Protein AF-A0A357FEE0-F1 (afdb_monomer)

Structure (mmCIF, N/CA/C/O backbone):
data_AF-A0A357FEE0-F1
#
_entry.id   AF-A0A357FEE0-F1
#
loop_
_atom_site.group_PDB
_atom_site.id
_atom_site.type_symbol
_atom_site.label_atom_id
_atom_site.label_alt_id
_atom_site.label_comp_id
_atom_site.label_asym_id
_atom_site.label_entity_id
_atom_site.label_seq_id
_atom_site.pdbx_PDB_ins_code
_atom_site.Cartn_x
_atom_site.Cartn_y
_atom_site.Cartn_z
_atom_site.occupancy
_atom_site.B_iso_or_equiv
_atom_site.auth_seq_id
_atom_site.auth_comp_id
_atom_site.auth_asym_id
_atom_site.auth_atom_id
_atom_site.pdbx_PDB_model_num
ATOM 1 N N . MET A 1 1 ? -8.123 1.521 9.076 1.00 86.69 1 MET A N 1
ATOM 2 C CA . MET A 1 1 ? -6.712 1.893 8.848 1.00 86.69 1 MET A CA 1
ATOM 3 C C . MET A 1 1 ? -6.510 3.309 9.330 1.00 86.69 1 MET A C 1
ATOM 5 O O . MET A 1 1 ? -7.391 4.147 9.128 1.00 86.69 1 MET A O 1
ATOM 9 N N . ARG A 1 2 ? -5.364 3.556 9.965 1.00 89.31 2 ARG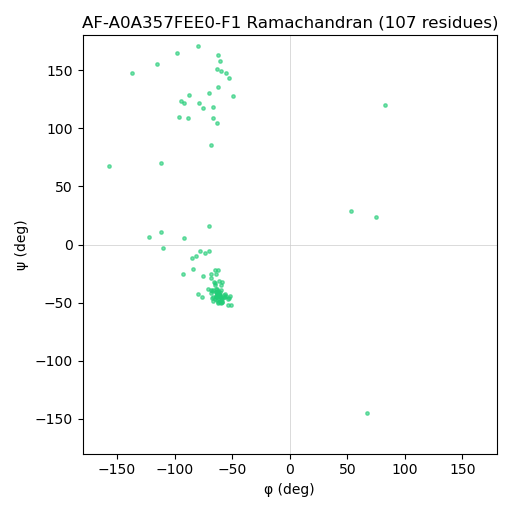 A N 1
ATOM 10 C CA . ARG A 1 2 ? -4.903 4.909 10.298 1.00 89.31 2 ARG A CA 1
ATOM 11 C C . ARG A 1 2 ? -4.671 5.719 9.007 1.00 89.31 2 ARG A C 1
ATOM 13 O O . ARG A 1 2 ? -4.592 5.110 7.939 1.00 89.31 2 ARG A O 1
ATOM 20 N N . PRO A 1 3 ? -4.589 7.061 9.082 1.00 92.06 3 PRO A N 1
ATOM 21 C CA . PRO A 1 3 ? -4.197 7.874 7.935 1.00 92.06 3 PRO A CA 1
ATOM 22 C C . PRO A 1 3 ? -2.915 7.329 7.294 1.00 92.06 3 PRO A C 1
ATOM 24 O O . PRO A 1 3 ? -1.943 7.084 8.004 1.00 92.06 3 PRO A O 1
ATOM 27 N N . VAL A 1 4 ? -2.957 7.104 5.980 1.00 94.88 4 VAL A N 1
ATOM 28 C CA . VAL A 1 4 ? -1.837 6.568 5.196 1.00 94.88 4 VAL A CA 1
ATOM 29 C C . VAL A 1 4 ? -1.036 7.742 4.650 1.00 94.88 4 VAL A C 1
ATOM 31 O O . VAL A 1 4 ? -1.593 8.599 3.966 1.00 94.88 4 VAL A O 1
ATOM 34 N N . MET A 1 5 ? 0.247 7.793 4.984 1.00 95.94 5 MET A N 1
ATOM 35 C CA . MET A 1 5 ? 1.195 8.817 4.554 1.00 95.94 5 MET A CA 1
ATOM 36 C C . MET A 1 5 ? 2.022 8.326 3.366 1.00 95.94 5 MET A C 1
ATOM 38 O O . MET A 1 5 ? 2.114 7.127 3.110 1.00 95.94 5 MET A O 1
ATOM 42 N N . HIS A 1 6 ? 2.694 9.246 2.671 1.00 96.00 6 HIS A N 1
ATOM 43 C CA . HIS A 1 6 ? 3.598 8.899 1.570 1.00 96.00 6 HIS A CA 1
ATOM 44 C C . HIS A 1 6 ? 4.634 7.834 1.977 1.00 96.00 6 HIS A C 1
ATOM 46 O O . HIS A 1 6 ? 4.802 6.843 1.275 1.00 96.00 6 HIS A O 1
ATOM 52 N N . GLY A 1 7 ? 5.236 7.972 3.165 1.00 96.38 7 GLY A N 1
ATOM 53 C CA . GLY A 1 7 ? 6.201 6.997 3.680 1.00 96.38 7 GLY A CA 1
ATOM 54 C C . GLY A 1 7 ? 5.624 5.601 3.950 1.00 96.38 7 GLY A C 1
ATOM 55 O O . GLY A 1 7 ? 6.365 4.626 3.913 1.00 96.38 7 GLY A O 1
ATOM 56 N N . ASP A 1 8 ? 4.316 5.467 4.204 1.00 96.94 8 ASP A N 1
ATOM 57 C CA . ASP A 1 8 ? 3.675 4.149 4.293 1.00 96.94 8 ASP A CA 1
ATOM 58 C C . ASP A 1 8 ? 3.591 3.486 2.908 1.00 96.94 8 ASP A C 1
ATOM 60 O O . ASP A 1 8 ? 3.772 2.274 2.784 1.00 96.94 8 ASP A O 1
ATOM 64 N N . VAL A 1 9 ? 3.312 4.283 1.870 1.00 97.56 9 VAL A N 1
ATOM 65 C CA . VAL A 1 9 ? 3.190 3.812 0.484 1.00 97.56 9 VAL A CA 1
ATOM 66 C C . VAL A 1 9 ? 4.538 3.324 -0.031 1.00 97.56 9 VAL A C 1
ATOM 68 O O . VAL A 1 9 ? 4.617 2.206 -0.540 1.00 97.56 9 VAL A O 1
ATOM 71 N N . THR A 1 10 ? 5.598 4.119 0.146 1.00 97.81 10 THR A N 1
ATOM 72 C CA . THR A 1 10 ? 6.952 3.736 -0.279 1.00 97.81 10 THR A CA 1
ATOM 73 C C . THR A 1 10 ? 7.447 2.520 0.499 1.00 97.81 10 THR A C 1
ATOM 75 O O . THR A 1 10 ? 7.975 1.583 -0.099 1.00 97.81 10 THR A O 1
ATOM 78 N N . ALA A 1 11 ? 7.188 2.458 1.810 1.00 98.00 11 ALA A N 1
ATOM 79 C CA . ALA A 1 11 ? 7.518 1.290 2.619 1.00 98.00 11 ALA A CA 1
ATOM 80 C C . ALA A 1 11 ? 6.801 0.025 2.119 1.00 98.00 11 ALA A C 1
ATOM 82 O O . ALA A 1 11 ? 7.449 -0.992 1.885 1.00 98.00 11 ALA A O 1
ATOM 83 N N . LEU A 1 12 ? 5.482 0.066 1.903 1.00 98.06 12 LEU A N 1
ATOM 84 C CA . LEU A 1 12 ? 4.768 -1.112 1.408 1.00 98.06 12 LEU A CA 1
ATOM 85 C C . LEU A 1 12 ? 5.238 -1.511 0.005 1.00 98.06 12 LEU A C 1
ATOM 87 O O . LEU A 1 12 ? 5.431 -2.695 -0.245 1.00 98.06 12 LEU A O 1
ATOM 91 N N . ALA A 1 13 ? 5.475 -0.556 -0.893 1.00 98.31 13 ALA A N 1
ATOM 92 C CA . ALA A 1 13 ? 5.982 -0.858 -2.227 1.00 98.31 13 ALA A CA 1
ATOM 93 C C . ALA A 1 13 ? 7.358 -1.549 -2.174 1.00 98.31 13 ALA A C 1
ATOM 95 O O . ALA A 1 13 ? 7.553 -2.575 -2.824 1.00 98.31 13 ALA A O 1
ATOM 96 N N . ARG A 1 14 ? 8.273 -1.066 -1.325 1.00 98.25 14 ARG A N 1
ATOM 97 C CA . ARG A 1 14 ? 9.586 -1.690 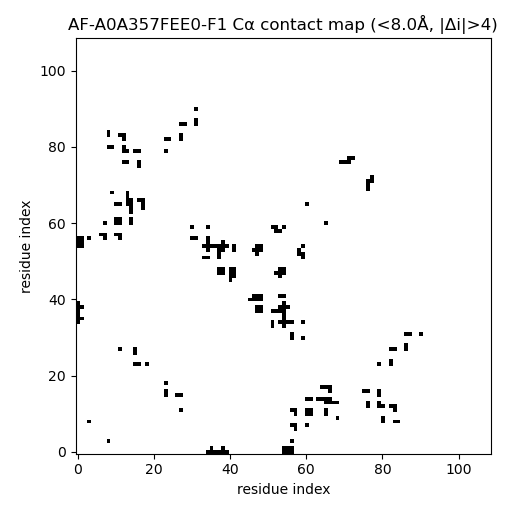-1.085 1.00 98.25 14 ARG A CA 1
ATOM 98 C C . ARG A 1 14 ? 9.483 -3.069 -0.432 1.00 98.25 14 ARG A C 1
ATOM 100 O O . ARG A 1 14 ? 10.306 -3.933 -0.716 1.00 98.25 14 ARG A O 1
ATOM 107 N N . ALA A 1 15 ? 8.485 -3.294 0.420 1.00 97.81 15 ALA A N 1
ATOM 108 C CA . ALA A 1 15 ? 8.197 -4.621 0.959 1.00 97.81 15 ALA A CA 1
ATOM 109 C C . ALA A 1 15 ? 7.665 -5.569 -0.129 1.00 97.81 15 ALA A C 1
ATOM 111 O O . ALA A 1 15 ? 8.048 -6.728 -0.173 1.00 97.81 15 ALA A O 1
ATOM 112 N N . LEU A 1 16 ? 6.823 -5.095 -1.051 1.00 98.06 16 LEU A N 1
ATOM 113 C CA . LEU A 1 16 ? 6.320 -5.914 -2.162 1.00 98.06 16 LEU A CA 1
ATOM 114 C C . LEU A 1 16 ? 7.414 -6.277 -3.176 1.00 98.06 16 LEU A C 1
ATOM 116 O O . LEU A 1 16 ? 7.312 -7.301 -3.844 1.00 98.06 16 LEU A O 1
ATOM 120 N N . MET A 1 17 ? 8.476 -5.479 -3.284 1.00 97.19 17 MET A N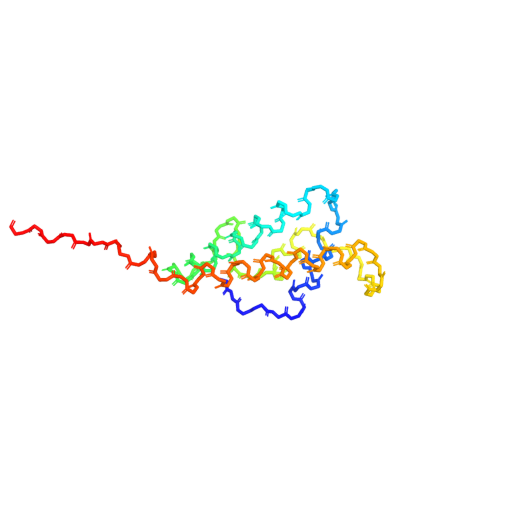 1
ATOM 121 C CA . MET A 1 17 ? 9.612 -5.816 -4.146 1.00 9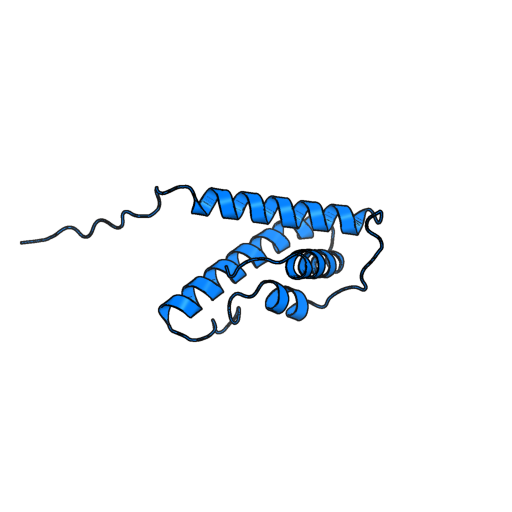7.19 17 MET A CA 1
ATOM 122 C C . MET A 1 17 ? 10.362 -7.076 -3.695 1.00 97.19 17 MET A C 1
ATOM 124 O O . MET A 1 17 ? 11.027 -7.692 -4.521 1.00 97.19 17 MET A O 1
ATOM 128 N N . SER A 1 18 ? 10.252 -7.485 -2.425 1.00 95.06 18 SER A N 1
ATOM 129 C CA . SER A 1 18 ? 10.901 -8.708 -1.933 1.00 95.06 18 SER A CA 1
ATOM 130 C C . SER A 1 18 ? 10.168 -9.995 -2.324 1.00 95.06 18 SER A C 1
ATOM 132 O O . SER A 1 18 ? 10.683 -11.082 -2.066 1.00 95.06 18 SER A O 1
ATOM 134 N N . VAL A 1 19 ? 8.987 -9.895 -2.952 1.00 95.19 19 VAL A N 1
ATOM 135 C CA . VAL A 1 19 ? 8.190 -11.053 -3.375 1.00 95.19 19 VAL A CA 1
ATOM 136 C C . VAL A 1 19 ? 8.048 -11.142 -4.904 1.00 95.19 19 VAL A C 1
ATOM 138 O O . VAL A 1 19 ? 8.110 -10.114 -5.594 1.00 95.19 19 VAL A O 1
ATOM 141 N N . PRO A 1 20 ? 7.815 -12.356 -5.448 1.00 95.94 20 PRO A N 1
ATOM 142 C CA . PRO A 1 20 ? 7.541 -12.569 -6.869 1.00 95.94 20 PRO A CA 1
ATOM 143 C C . PRO A 1 20 ? 6.398 -11.697 -7.407 1.00 95.94 20 PRO A C 1
ATOM 145 O O . PRO A 1 20 ? 5.413 -11.433 -6.710 1.00 95.94 20 PRO A O 1
ATOM 148 N N . ALA A 1 21 ? 6.536 -11.229 -8.652 1.00 95.31 21 ALA A N 1
ATOM 149 C CA . ALA A 1 21 ? 5.670 -10.208 -9.249 1.00 95.31 21 ALA A CA 1
ATOM 150 C C . ALA A 1 21 ? 4.182 -10.602 -9.317 1.00 95.31 21 ALA A C 1
ATOM 152 O O . ALA A 1 21 ? 3.301 -9.757 -9.124 1.00 95.31 21 ALA A O 1
ATOM 153 N N . ASP A 1 22 ? 3.909 -11.883 -9.541 1.00 96.56 22 ASP A N 1
ATOM 154 C CA . ASP A 1 22 ? 2.586 -12.507 -9.563 1.00 96.56 22 ASP A CA 1
ATOM 155 C C . ASP A 1 22 ? 1.900 -12.483 -8.185 1.00 96.56 22 ASP A C 1
ATOM 157 O O . ASP A 1 22 ? 0.685 -12.297 -8.092 1.00 96.56 22 ASP A O 1
ATOM 161 N N . MET A 1 23 ? 2.673 -12.554 -7.099 1.00 96.94 23 MET A N 1
ATOM 162 C CA . MET A 1 23 ? 2.154 -12.526 -5.728 1.00 96.94 23 MET A CA 1
ATOM 163 C C . MET A 1 23 ? 1.918 -11.109 -5.188 1.00 96.94 23 MET A C 1
ATOM 165 O O . MET A 1 23 ? 1.132 -10.926 -4.252 1.00 96.94 23 MET A O 1
ATOM 169 N N . ARG A 1 24 ? 2.562 -10.084 -5.768 1.00 97.12 24 ARG A N 1
ATOM 170 C CA . ARG A 1 24 ? 2.557 -8.703 -5.239 1.00 97.12 24 ARG A CA 1
ATOM 171 C C . ARG A 1 24 ? 1.155 -8.136 -5.043 1.00 97.12 24 ARG A C 1
ATOM 173 O O . ARG A 1 24 ? 0.872 -7.533 -4.010 1.00 97.12 24 ARG A O 1
ATOM 180 N N . ASN A 1 25 ? 0.259 -8.330 -6.013 1.00 96.50 25 ASN A N 1
ATOM 181 C CA . ASN A 1 25 ? -1.104 -7.797 -5.926 1.00 96.50 25 ASN A CA 1
ATOM 182 C C . ASN A 1 25 ? -1.905 -8.491 -4.812 1.00 96.50 25 ASN A C 1
ATOM 184 O O 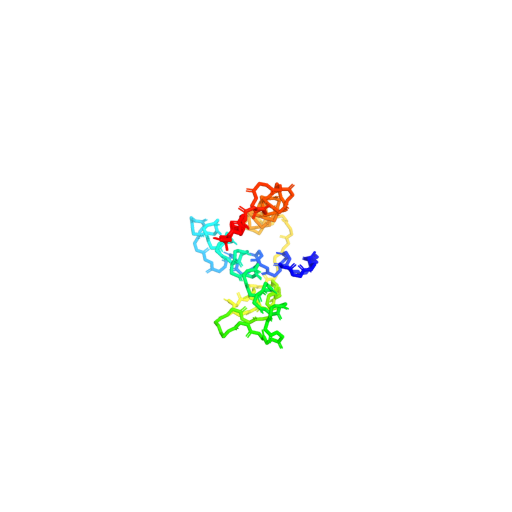. ASN A 1 25 ? -2.541 -7.827 -3.992 1.00 96.50 25 ASN A O 1
ATOM 188 N N . GLN A 1 26 ? -1.844 -9.824 -4.743 1.00 96.75 26 GLN A N 1
ATOM 189 C CA . GLN A 1 26 ? -2.515 -10.588 -3.691 1.00 96.75 26 GLN A CA 1
ATOM 190 C C . GLN A 1 26 ? -2.017 -10.170 -2.302 1.00 96.75 26 GLN A C 1
ATOM 192 O O . GLN A 1 26 ? -2.829 -9.884 -1.420 1.00 96.75 26 GLN A O 1
ATOM 197 N N . LEU A 1 27 ? -0.697 -10.072 -2.127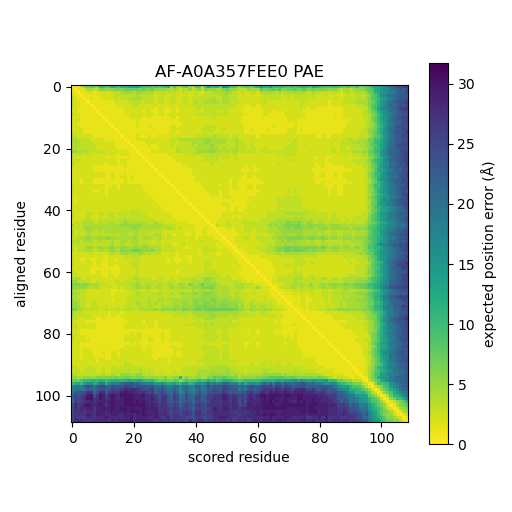 1.00 97.06 27 LEU A N 1
ATOM 198 C CA . LEU A 1 27 ? -0.085 -9.682 -0.862 1.00 97.06 27 LEU A CA 1
ATOM 199 C C . LEU A 1 27 ? -0.443 -8.246 -0.466 1.00 97.06 27 LEU A C 1
ATOM 201 O O . LEU A 1 27 ? -0.845 -8.015 0.671 1.00 97.06 27 LEU A O 1
ATOM 205 N N . CYS A 1 28 ? -0.385 -7.292 -1.401 1.00 97.88 28 CYS A N 1
ATOM 206 C CA . CYS A 1 28 ? -0.793 -5.907 -1.158 1.00 97.88 28 CYS A CA 1
ATOM 207 C C . CYS A 1 28 ? -2.218 -5.835 -0.586 1.00 97.88 28 CYS A C 1
ATOM 209 O O . CYS A 1 28 ? -2.475 -5.192 0.434 1.00 97.88 28 CYS A O 1
ATOM 211 N N . ASN A 1 29 ? -3.142 -6.572 -1.202 1.00 96.31 29 ASN A N 1
ATOM 212 C CA . ASN A 1 29 ? -4.547 -6.588 -0.809 1.00 96.31 29 ASN A CA 1
ATOM 213 C C . ASN A 1 29 ? -4.763 -7.230 0.562 1.00 96.31 29 ASN A C 1
ATOM 215 O O . ASN A 1 29 ? -5.552 -6.722 1.363 1.00 96.31 29 ASN A O 1
ATOM 219 N N . LEU A 1 30 ? -4.037 -8.313 0.842 1.00 96.12 30 LEU A N 1
ATOM 220 C CA . LEU A 1 30 ? -4.041 -8.962 2.146 1.00 96.12 30 LEU A CA 1
ATOM 221 C C . LEU A 1 30 ? -3.551 -8.004 3.238 1.00 96.12 30 LEU A C 1
ATOM 223 O O . LEU A 1 30 ? -4.243 -7.824 4.238 1.00 96.12 30 LEU A O 1
ATOM 227 N N . ILE A 1 31 ? -2.412 -7.340 3.025 1.00 96.69 31 ILE A N 1
ATOM 228 C CA . ILE A 1 31 ? -1.824 -6.411 3.997 1.00 96.69 31 ILE A CA 1
ATOM 229 C C . ILE A 1 31 ? -2.763 -5.240 4.281 1.00 96.69 31 ILE A C 1
ATOM 231 O O . ILE A 1 31 ? -2.987 -4.908 5.445 1.00 96.69 31 ILE A O 1
ATOM 235 N N . LEU A 1 32 ? -3.372 -4.636 3.257 1.00 97.00 32 LEU A N 1
ATOM 236 C CA . LEU A 1 32 ? -4.341 -3.552 3.453 1.00 97.00 32 LEU A CA 1
ATOM 237 C C . LEU A 1 32 ? -5.576 -4.016 4.246 1.00 97.00 32 LEU A C 1
ATOM 239 O O . LEU A 1 32 ? -6.042 -3.303 5.138 1.00 97.00 32 LEU A O 1
ATOM 243 N N . SER A 1 33 ? -6.080 -5.224 3.974 1.00 95.62 33 SER A N 1
ATOM 244 C CA . SER A 1 33 ? -7.204 -5.823 4.707 1.00 95.62 33 SER A CA 1
ATOM 245 C C . SER A 1 33 ? -6.864 -6.109 6.178 1.00 95.62 33 SER A C 1
ATOM 247 O O . SER A 1 33 ? -7.614 -5.726 7.084 1.00 95.62 33 SER A O 1
ATOM 249 N N . GLN A 1 34 ? -5.702 -6.713 6.442 1.00 96.31 34 GLN A N 1
ATOM 250 C CA . GLN A 1 34 ? -5.218 -6.990 7.798 1.00 96.31 34 GLN A CA 1
ATOM 251 C C . GLN A 1 34 ? -4.959 -5.695 8.571 1.00 96.31 34 GLN A C 1
ATOM 253 O O . GLN A 1 34 ? -5.436 -5.538 9.692 1.00 96.31 34 GLN A O 1
ATOM 258 N N . THR A 1 35 ? -4.301 -4.715 7.946 1.00 97.00 35 THR A N 1
ATOM 259 C CA . THR A 1 35 ? -4.049 -3.390 8.537 1.00 97.00 35 THR A CA 1
ATOM 260 C C . THR A 1 35 ? -5.361 -2.687 8.885 1.00 97.00 35 THR A C 1
ATOM 262 O O . THR A 1 35 ? -5.480 -2.040 9.931 1.00 97.00 35 THR A O 1
ATOM 265 N N . HIS A 1 36 ? -6.381 -2.810 8.029 1.00 95.62 36 HIS A N 1
ATOM 266 C CA . HIS A 1 36 ? -7.710 -2.287 8.321 1.00 95.62 36 HIS A CA 1
ATOM 267 C C . HIS A 1 36 ? -8.330 -2.963 9.542 1.00 95.62 36 HIS A C 1
ATOM 269 O O . HIS A 1 36 ? -8.752 -2.266 10.467 1.00 95.62 36 HIS A O 1
ATOM 275 N N . SER A 1 37 ? -8.331 -4.292 9.559 1.00 96.12 37 SER A N 1
ATOM 276 C CA . SER A 1 37 ? -8.903 -5.098 10.636 1.00 96.12 37 SER A CA 1
ATOM 277 C C . SER A 1 37 ? -8.196 -4.857 11.973 1.00 96.12 37 SER A C 1
ATOM 279 O O . SER A 1 37 ? -8.858 -4.689 12.995 1.00 96.12 37 SER A O 1
ATOM 281 N N . ALA A 1 38 ? -6.869 -4.723 11.962 1.00 96.62 38 ALA A N 1
ATOM 282 C CA . ALA A 1 38 ? -6.065 -4.399 13.134 1.00 96.62 38 ALA A CA 1
ATOM 283 C C . ALA A 1 38 ? -6.401 -3.017 13.717 1.00 96.62 38 ALA A C 1
ATOM 285 O O . ALA A 1 38 ? -6.516 -2.858 14.932 1.00 96.62 38 ALA A O 1
ATOM 286 N N . ASP A 1 39 ? -6.623 -2.012 12.864 1.00 95.94 39 ASP A N 1
ATOM 287 C CA . ASP A 1 39 ? -7.058 -0.686 13.312 1.00 95.94 39 ASP A CA 1
ATOM 288 C C . ASP A 1 39 ? -8.480 -0.716 13.902 1.00 95.94 39 ASP A C 1
ATOM 290 O O . ASP A 1 39 ? -8.736 -0.061 14.913 1.00 95.94 39 ASP A O 1
ATOM 294 N N . CYS A 1 40 ? -9.395 -1.494 13.315 1.00 95.25 40 CYS A N 1
ATOM 295 C CA . CYS A 1 40 ? -10.738 -1.703 13.865 1.00 95.25 40 CYS A CA 1
ATOM 296 C C . CYS A 1 40 ? -10.690 -2.409 15.228 1.00 95.25 40 CYS A C 1
ATOM 298 O O . CYS A 1 40 ? -11.345 -1.963 16.171 1.00 95.25 40 CYS A O 1
ATOM 300 N N . TYR A 1 41 ? -9.865 -3.453 15.361 1.00 96.56 41 TYR A N 1
ATOM 301 C CA . TYR A 1 41 ? -9.626 -4.145 16.627 1.00 96.56 41 TYR A CA 1
ATOM 302 C C . TYR A 1 41 ? -9.082 -3.182 17.686 1.00 96.56 41 TYR A C 1
ATOM 304 O O . TYR A 1 41 ? -9.643 -3.074 18.776 1.00 96.56 41 TYR A O 1
ATOM 312 N N . ARG A 1 42 ? -8.051 -2.401 17.342 1.00 96.44 42 ARG A N 1
ATOM 313 C CA . ARG A 1 42 ? -7.465 -1.397 18.237 1.00 96.44 42 ARG A CA 1
ATOM 314 C C . ARG A 1 42 ? -8.487 -0.379 18.718 1.00 96.44 42 ARG A C 1
ATOM 316 O O . ARG A 1 42 ? -8.501 -0.064 19.902 1.00 96.44 42 ARG A O 1
ATOM 323 N N . LYS A 1 43 ? -9.350 0.119 17.831 1.00 94.81 43 LYS A N 1
ATOM 324 C CA . LYS A 1 43 ? -10.422 1.060 18.195 1.00 94.81 43 LYS A CA 1
ATOM 325 C C . LYS A 1 43 ? -11.464 0.437 19.124 1.00 94.81 43 LYS A C 1
ATOM 327 O O . LYS A 1 43 ? -11.978 1.135 19.986 1.00 94.81 43 LYS A O 1
ATOM 332 N N . ARG A 1 44 ? -11.761 -0.857 18.963 1.00 96.50 44 ARG A N 1
ATOM 333 C CA . ARG A 1 44 ? -12.764 -1.571 19.767 1.00 96.50 44 ARG A CA 1
ATOM 334 C C . ARG A 1 44 ? -12.253 -1.985 21.147 1.00 96.50 44 ARG A C 1
ATOM 336 O O . ARG A 1 44 ? -12.989 -1.874 22.117 1.00 96.50 44 ARG A O 1
ATOM 343 N N . PHE A 1 45 ? -11.021 -2.482 21.230 1.00 95.88 45 PHE A N 1
ATOM 344 C CA . PHE A 1 45 ? -10.479 -3.103 22.446 1.00 95.88 45 PHE A CA 1
ATOM 345 C C . PHE A 1 45 ? -9.395 -2.271 23.138 1.00 95.88 45 PHE A C 1
ATOM 347 O O . PHE A 1 45 ? -8.875 -2.686 24.171 1.00 95.88 45 PHE A O 1
ATOM 354 N N . ASN A 1 46 ? -9.019 -1.125 22.559 1.00 94.88 46 ASN A N 1
ATOM 355 C CA . ASN A 1 46 ? -7.921 -0.266 23.012 1.00 94.88 46 ASN A CA 1
ATOM 356 C C . ASN A 1 46 ? -6.578 -1.010 23.188 1.00 94.88 46 ASN A C 1
ATOM 358 O O . ASN A 1 46 ? -5.746 -0.650 24.017 1.00 94.88 46 ASN A O 1
ATOM 362 N N . LYS A 1 47 ? -6.372 -2.076 22.406 1.00 94.94 47 LYS A N 1
ATOM 363 C CA . LYS A 1 47 ? -5.176 -2.931 22.400 1.00 94.94 47 LYS A CA 1
ATOM 364 C C . LYS A 1 47 ? -4.775 -3.241 20.955 1.00 94.94 47 LYS A C 1
ATOM 366 O O . LYS A 1 47 ? -5.664 -3.323 20.108 1.00 94.94 47 LYS A O 1
ATOM 371 N N . PRO A 1 48 ? -3.481 -3.414 20.633 1.00 94.38 48 PRO A N 1
ATOM 372 C CA . PRO A 1 48 ? -3.091 -3.897 19.310 1.00 94.38 48 PRO A CA 1
ATOM 373 C C . PRO A 1 48 ? -3.701 -5.282 19.038 1.00 94.38 48 PRO A C 1
ATOM 375 O O . PRO A 1 48 ? -3.914 -6.064 19.964 1.00 94.38 48 PRO A O 1
ATOM 378 N N . HIS A 1 49 ? -3.989 -5.573 17.770 1.00 95.94 49 HIS A N 1
ATOM 379 C CA . HIS A 1 49 ? -4.358 -6.915 17.331 1.00 95.94 49 HIS A CA 1
ATOM 380 C C . HIS A 1 49 ? -3.187 -7.873 17.596 1.00 95.94 49 HIS A C 1
ATOM 382 O O . HIS A 1 49 ? -2.055 -7.499 17.276 1.00 95.94 49 HIS A O 1
ATOM 388 N N . PRO A 1 50 ? -3.429 -9.082 18.135 1.00 93.12 50 PRO A N 1
ATOM 389 C CA . PRO A 1 50 ? -2.362 -10.022 18.487 1.00 93.12 50 PRO A CA 1
ATOM 390 C C . PRO A 1 50 ? -1.456 -10.360 17.296 1.00 93.12 50 PRO A C 1
ATOM 392 O O . PRO A 1 50 ? -0.241 -10.273 17.422 1.00 93.12 50 PRO A O 1
ATOM 395 N N . ASP A 1 51 ? -2.042 -10.633 16.126 1.00 93.12 51 ASP A N 1
ATOM 396 C CA . ASP A 1 51 ? -1.263 -11.059 14.950 1.00 93.12 51 ASP A CA 1
ATOM 397 C C . ASP A 1 51 ? -0.836 -9.916 14.013 1.00 93.12 51 ASP A C 1
ATOM 399 O O . ASP A 1 51 ? 0.133 -10.041 13.272 1.00 93.12 51 ASP A O 1
ATOM 403 N N . TRP A 1 52 ? -1.569 -8.796 14.001 1.00 93.25 52 TRP A N 1
ATOM 404 C CA . TRP A 1 52 ? -1.458 -7.749 12.964 1.00 93.25 52 TRP A CA 1
ATOM 405 C C . TRP A 1 52 ? -1.107 -6.371 13.543 1.00 93.25 52 TRP A C 1
ATOM 407 O O . TRP A 1 52 ? -1.117 -5.350 12.852 1.00 93.25 52 TRP A O 1
ATOM 417 N N . GLY A 1 53 ? -0.829 -6.314 14.844 1.00 91.94 53 GLY A N 1
ATOM 418 C CA . GLY A 1 53 ? -0.367 -5.115 15.524 1.00 91.94 53 GLY A CA 1
ATOM 419 C C . GLY A 1 53 ? -1.407 -3.996 15.595 1.00 91.94 53 GLY A C 1
ATOM 420 O O . GLY A 1 53 ? -2.601 -4.199 15.799 1.00 91.94 53 GLY A O 1
ATOM 421 N N . ASN A 1 54 ? -0.942 -2.754 15.500 1.00 91.69 54 ASN A N 1
ATOM 422 C CA . ASN A 1 54 ? -1.737 -1.568 15.839 1.00 91.69 54 ASN A CA 1
ATOM 423 C C . ASN A 1 54 ? -2.514 -0.951 14.653 1.00 91.69 54 ASN A C 1
ATOM 425 O O . ASN A 1 54 ? -3.092 0.132 14.803 1.00 91.69 54 ASN A O 1
ATOM 429 N N . GLY A 1 55 ? -2.503 -1.592 13.480 1.00 92.62 55 GLY A N 1
ATOM 430 C CA . GLY A 1 55 ? -3.146 -1.078 12.266 1.00 92.62 55 GLY A CA 1
ATOM 431 C C . GLY A 1 55 ? -2.409 0.078 11.575 1.00 92.62 55 GLY A C 1
ATOM 432 O O . GLY A 1 55 ? -3.040 0.877 10.877 1.00 92.62 55 GLY A O 1
ATOM 433 N N . SER A 1 56 ? -1.094 0.201 11.790 1.00 94.88 56 SER A N 1
ATOM 434 C CA . SER A 1 56 ? -0.191 1.051 11.000 1.00 94.88 56 SER A CA 1
ATOM 435 C C . SER A 1 56 ? 0.346 0.287 9.791 1.00 94.88 56 SER A C 1
ATOM 437 O O . SER A 1 56 ? 0.910 -0.796 9.943 1.00 94.88 56 SER A O 1
ATOM 439 N N . LEU A 1 57 ? 0.217 0.885 8.604 1.00 95.88 57 LEU A N 1
ATOM 440 C CA . LEU A 1 57 ? 0.715 0.289 7.367 1.00 95.88 57 LEU A CA 1
ATOM 441 C C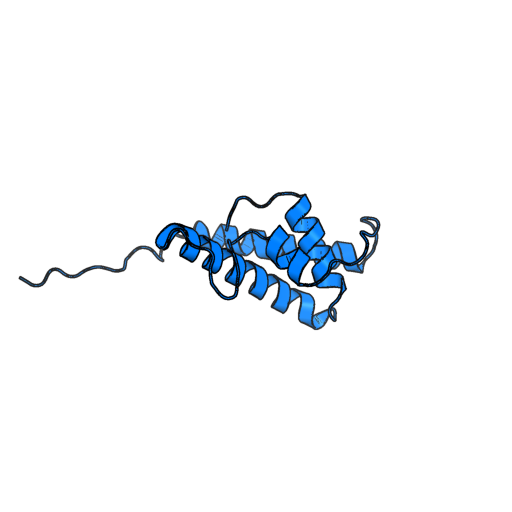 . LEU A 1 57 ? 2.251 0.245 7.338 1.00 95.88 57 LEU A C 1
ATOM 443 O O . LEU A 1 57 ? 2.812 -0.796 7.019 1.00 95.88 57 LEU A O 1
ATOM 447 N N . MET A 1 58 ? 2.927 1.313 7.780 1.00 96.12 58 MET A N 1
ATOM 448 C CA . MET A 1 58 ? 4.378 1.341 8.004 1.00 96.12 58 MET A CA 1
ATOM 449 C C . MET A 1 58 ? 4.850 0.200 8.911 1.00 96.12 58 MET A C 1
ATOM 451 O O . MET A 1 58 ? 5.850 -0.443 8.605 1.00 96.12 58 MET A O 1
ATOM 455 N N . ALA A 1 59 ? 4.162 -0.056 10.031 1.00 94.31 59 ALA A N 1
ATOM 456 C CA . ALA A 1 59 ? 4.562 -1.122 10.953 1.00 94.31 59 ALA A CA 1
ATOM 457 C C . ALA A 1 59 ? 4.479 -2.506 10.288 1.00 94.31 59 ALA A C 1
ATOM 459 O O . ALA A 1 59 ? 5.420 -3.288 10.401 1.00 94.31 59 ALA A O 1
ATOM 460 N N . MET A 1 60 ? 3.398 -2.770 9.545 1.00 94.69 60 MET A N 1
ATOM 461 C CA . MET A 1 60 ? 3.233 -4.005 8.771 1.00 94.69 60 MET A CA 1
ATOM 462 C C . MET A 1 60 ? 4.312 -4.141 7.689 1.00 94.69 60 MET A C 1
ATOM 464 O O . MET A 1 60 ? 4.986 -5.163 7.626 1.00 94.69 60 MET A O 1
ATOM 468 N N . ALA A 1 61 ? 4.534 -3.093 6.888 1.00 95.56 61 ALA A N 1
ATOM 469 C CA . ALA A 1 61 ? 5.531 -3.099 5.819 1.00 95.56 61 ALA A CA 1
ATOM 470 C C . ALA A 1 61 ? 6.956 -3.326 6.350 1.00 95.56 61 ALA A C 1
ATOM 472 O O . ALA A 1 61 ? 7.716 -4.104 5.780 1.00 95.56 61 ALA A O 1
ATOM 473 N N . ARG A 1 62 ? 7.317 -2.703 7.480 1.00 93.88 62 ARG A N 1
ATOM 474 C CA . ARG A 1 62 ? 8.614 -2.932 8.137 1.00 93.88 62 ARG A CA 1
ATOM 475 C C . ARG A 1 62 ? 8.777 -4.364 8.634 1.00 93.88 62 ARG A C 1
ATOM 477 O O . ARG A 1 62 ? 9.869 -4.908 8.508 1.00 93.88 62 ARG A O 1
ATOM 484 N N . GLY A 1 63 ? 7.712 -4.973 9.158 1.00 91.69 63 GLY A N 1
ATOM 485 C CA . GLY A 1 63 ? 7.726 -6.367 9.608 1.00 91.69 63 GLY A CA 1
ATOM 486 C C . GLY A 1 63 ? 8.011 -7.379 8.493 1.00 91.69 63 GLY A C 1
ATOM 487 O O . GLY A 1 63 ? 8.484 -8.472 8.778 1.00 91.69 63 GLY A O 1
ATOM 488 N N . MET A 1 64 ? 7.777 -7.008 7.230 1.00 90.62 64 MET A N 1
ATOM 489 C CA . MET A 1 64 ? 8.043 -7.851 6.057 1.00 90.62 64 MET A CA 1
ATOM 490 C C . MET A 1 64 ? 9.493 -7.769 5.550 1.00 90.62 64 MET A C 1
ATOM 492 O O . MET A 1 64 ? 9.887 -8.570 4.707 1.00 90.62 64 MET A O 1
ATOM 496 N N . GLY A 1 65 ? 10.279 -6.804 6.034 1.00 90.62 65 GLY A N 1
ATOM 497 C CA . GLY A 1 65 ? 11.591 -6.477 5.478 1.00 90.62 65 GLY A CA 1
ATOM 498 C C . GLY A 1 65 ? 11.486 -5.553 4.261 1.00 90.62 65 GLY A C 1
ATOM 499 O O . GLY A 1 65 ? 10.874 -5.877 3.245 1.00 90.62 65 GLY A O 1
ATOM 500 N N . LEU A 1 66 ? 12.104 -4.376 4.365 1.00 94.38 66 LEU A N 1
ATOM 501 C CA . LEU A 1 66 ? 12.096 -3.360 3.313 1.00 94.38 66 LEU A CA 1
ATOM 502 C C . LEU A 1 66 ? 13.340 -3.503 2.439 1.00 94.38 66 LEU A C 1
ATOM 504 O O . LEU A 1 66 ? 14.455 -3.379 2.945 1.00 94.38 66 LEU A O 1
ATOM 508 N N . GLN A 1 67 ? 13.157 -3.678 1.129 1.00 95.81 67 GLN A N 1
ATOM 509 C CA . GLN A 1 67 ? 14.256 -3.513 0.171 1.00 95.81 67 GLN A CA 1
ATOM 510 C C . GLN A 1 67 ? 14.814 -2.088 0.235 1.00 95.81 67 GLN A C 1
ATOM 512 O O . GLN A 1 67 ? 14.118 -1.184 0.700 1.00 95.81 67 GLN A O 1
ATOM 517 N N . ALA A 1 68 ? 16.053 -1.856 -0.208 1.00 95.69 68 ALA A N 1
ATOM 518 C CA . ALA A 1 68 ? 16.566 -0.493 -0.386 1.00 95.69 68 ALA A CA 1
ATOM 519 C C . ALA A 1 68 ? 15.633 0.297 -1.317 1.00 95.69 68 ALA A C 1
ATOM 521 O O . ALA A 1 68 ? 14.990 -0.291 -2.181 1.00 95.69 68 ALA A O 1
ATOM 522 N N . GLU A 1 69 ? 15.503 1.604 -1.099 1.00 96.00 69 GLU A N 1
ATOM 523 C CA . GLU A 1 69 ? 14.622 2.420 -1.934 1.00 96.00 69 GLU A CA 1
ATOM 524 C C . GLU A 1 69 ? 15.273 2.665 -3.295 1.00 96.00 69 GLU A C 1
ATOM 526 O O . GLU A 1 69 ? 16.343 3.278 -3.330 1.00 96.00 69 GLU A O 1
ATOM 531 N N . PRO A 1 70 ? 14.672 2.192 -4.399 1.00 96.19 70 PRO A N 1
ATOM 532 C CA . PRO A 1 70 ? 15.166 2.493 -5.732 1.00 96.19 70 PRO A CA 1
ATOM 533 C C . PRO A 1 70 ? 14.719 3.889 -6.172 1.00 96.19 70 PRO A C 1
ATOM 535 O O . PRO A 1 70 ? 13.842 4.514 -5.571 1.00 96.19 70 PRO A O 1
ATOM 538 N N . GLU A 1 71 ? 15.272 4.350 -7.289 1.00 96.25 71 GLU A N 1
ATOM 539 C CA . GLU A 1 71 ? 14.728 5.502 -8.003 1.00 96.25 71 GLU A CA 1
ATOM 540 C C . GLU A 1 71 ? 13.313 5.211 -8.512 1.00 96.25 71 GLU A C 1
ATOM 542 O O . GLU A 1 71 ? 12.974 4.076 -8.851 1.00 96.25 71 GLU A O 1
ATOM 547 N N . LEU A 1 72 ? 12.488 6.254 -8.629 1.00 93.56 72 LEU A N 1
ATOM 548 C CA . LEU A 1 72 ? 11.102 6.104 -9.079 1.00 93.56 72 LEU A CA 1
ATOM 549 C C . LEU A 1 72 ? 10.992 5.480 -10.472 1.00 93.56 72 LEU A C 1
ATOM 551 O O . LEU A 1 72 ? 10.051 4.745 -10.704 1.00 93.56 72 LEU A O 1
ATOM 555 N N . ALA A 1 73 ? 11.944 5.713 -11.380 1.00 94.19 73 ALA A N 1
ATOM 556 C CA . ALA A 1 73 ? 11.913 5.128 -12.724 1.00 94.19 73 ALA A CA 1
ATOM 557 C C . ALA A 1 73 ? 12.172 3.605 -12.750 1.00 94.19 73 ALA A C 1
ATOM 559 O O . ALA A 1 73 ? 12.063 2.981 -13.806 1.00 94.19 73 ALA A O 1
ATOM 560 N N . HIS A 1 74 ? 12.510 2.989 -11.613 1.00 97.81 74 HIS A N 1
ATOM 561 C CA . HIS A 1 74 ? 12.699 1.548 -11.525 1.00 97.81 74 HIS A CA 1
ATOM 562 C C . HIS A 1 74 ? 11.370 0.814 -11.754 1.00 97.81 74 HIS A C 1
ATOM 564 O O . HIS A 1 74 ? 10.439 0.934 -10.956 1.00 97.81 74 HIS A O 1
ATOM 570 N N . VAL A 1 75 ? 11.308 -0.013 -12.802 1.00 96.50 75 VAL A N 1
ATOM 571 C CA . VAL A 1 75 ? 10.070 -0.663 -13.274 1.00 96.50 75 VAL A CA 1
ATOM 572 C C . VAL A 1 75 ? 9.349 -1.421 -12.158 1.00 96.50 75 VAL A C 1
ATOM 574 O O . VAL A 1 75 ? 8.191 -1.130 -11.886 1.00 96.50 75 VAL A O 1
ATOM 577 N N . ASP A 1 76 ? 10.038 -2.309 -11.429 1.00 96.69 76 ASP A N 1
ATOM 578 C CA . ASP A 1 76 ? 9.406 -3.047 -10.322 1.00 96.69 76 ASP A CA 1
ATOM 579 C C . ASP A 1 76 ? 8.887 -2.149 -9.193 1.00 96.69 76 ASP A C 1
ATOM 581 O O . ASP A 1 76 ? 7.909 -2.496 -8.531 1.00 96.69 76 ASP A O 1
ATOM 585 N N . TYR A 1 77 ? 9.542 -1.011 -8.949 1.00 97.94 77 TYR A N 1
ATOM 586 C CA . TYR A 1 77 ? 9.148 -0.106 -7.878 1.00 97.94 77 TYR A CA 1
ATOM 587 C C . TYR A 1 77 ? 7.902 0.683 -8.274 1.00 97.94 77 TYR A C 1
ATOM 589 O O . TYR A 1 77 ? 6.947 0.715 -7.497 1.00 97.94 77 TYR A O 1
ATOM 597 N N . CYS A 1 78 ? 7.867 1.218 -9.501 1.00 97.75 78 CYS A N 1
ATOM 598 C CA . CYS A 1 78 ? 6.664 1.779 -10.121 1.00 97.75 78 CYS A CA 1
ATOM 599 C C . CYS A 1 78 ? 5.490 0.802 -10.041 1.00 97.75 78 CYS A C 1
ATOM 601 O O . CYS A 1 78 ? 4.439 1.134 -9.496 1.00 97.75 78 CYS A O 1
ATOM 603 N N . ASP A 1 79 ? 5.704 -0.434 -10.486 1.00 97.19 79 ASP A N 1
ATOM 604 C CA . ASP A 1 79 ? 4.708 -1.500 -10.463 1.00 97.19 79 ASP A CA 1
ATOM 605 C C . ASP A 1 79 ? 4.154 -1.762 -9.055 1.00 97.19 79 ASP A C 1
ATOM 607 O O . ASP A 1 79 ? 2.948 -1.973 -8.863 1.00 97.19 79 ASP A O 1
ATOM 611 N N . CYS A 1 80 ? 5.029 -1.774 -8.049 1.00 98.19 80 CYS A N 1
ATOM 612 C CA . CYS A 1 80 ? 4.642 -1.915 -6.651 1.00 98.19 80 CYS A CA 1
ATOM 613 C C . CYS A 1 80 ? 3.855 -0.697 -6.149 1.00 98.19 80 CYS A C 1
ATOM 615 O O . CYS A 1 80 ? 2.823 -0.876 -5.498 1.00 98.19 80 CYS A O 1
ATOM 617 N N . LEU A 1 81 ? 4.299 0.524 -6.458 1.00 98.25 81 LEU A N 1
ATOM 618 C CA . LEU A 1 81 ? 3.610 1.763 -6.088 1.00 98.25 81 LEU A CA 1
ATOM 619 C C . LEU A 1 81 ? 2.197 1.808 -6.678 1.00 98.25 81 LEU A C 1
ATOM 621 O O . LEU A 1 81 ? 1.238 2.070 -5.949 1.00 98.25 81 LEU A O 1
ATOM 625 N N . GLU A 1 82 ? 2.042 1.477 -7.960 1.00 98.00 82 GLU A N 1
ATOM 626 C CA . GLU A 1 82 ? 0.741 1.397 -8.629 1.00 98.00 82 GLU A CA 1
ATOM 627 C C . GLU A 1 82 ? -0.206 0.425 -7.923 1.00 98.00 82 GLU A C 1
ATOM 629 O O . GLU A 1 82 ? -1.360 0.766 -7.650 1.00 98.00 82 GLU A O 1
ATOM 634 N N . ARG A 1 83 ? 0.283 -0.764 -7.552 1.00 98.06 83 ARG A N 1
ATOM 635 C CA . ARG A 1 83 ? -0.505 -1.767 -6.816 1.00 98.06 83 ARG A CA 1
ATOM 636 C C . ARG A 1 83 ? -0.953 -1.242 -5.452 1.00 98.06 83 ARG A C 1
ATOM 638 O O . ARG A 1 83 ? -2.119 -1.419 -5.091 1.00 98.06 83 ARG A O 1
ATOM 645 N N . VAL A 1 84 ? -0.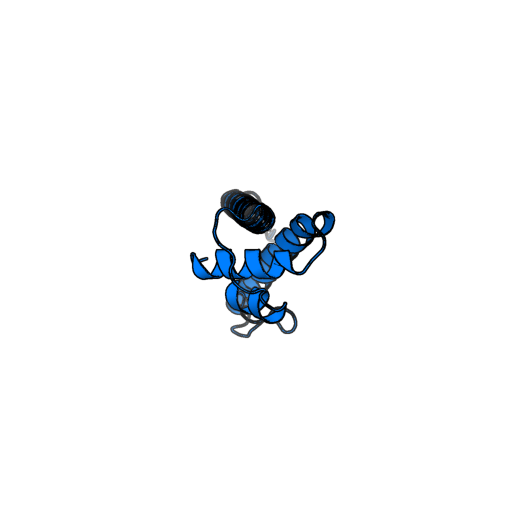074 -0.552 -4.720 1.00 98.19 84 VAL A N 1
ATOM 646 C CA . VAL A 1 84 ? -0.426 0.059 -3.428 1.00 98.19 84 VAL A CA 1
ATOM 647 C C . VAL A 1 84 ? -1.492 1.138 -3.606 1.00 98.19 84 VAL A C 1
ATOM 649 O O . VAL A 1 84 ? -2.506 1.116 -2.905 1.00 98.19 84 VAL A O 1
ATOM 652 N N . PHE A 1 85 ? -1.327 2.047 -4.569 1.00 98.19 85 PHE A N 1
ATOM 653 C CA . PHE A 1 85 ? -2.320 3.088 -4.839 1.00 98.19 85 PHE A CA 1
ATOM 654 C C . PHE A 1 85 ? -3.663 2.512 -5.298 1.00 98.19 85 PHE A C 1
ATOM 656 O O . PHE A 1 85 ? -4.713 2.938 -4.807 1.00 98.19 85 PHE A O 1
ATOM 663 N N . ALA A 1 86 ? -3.656 1.506 -6.175 1.00 97.69 86 ALA A N 1
ATOM 664 C CA . ALA A 1 86 ? -4.862 0.812 -6.615 1.00 97.69 86 ALA A CA 1
ATOM 665 C C . ALA A 1 86 ? -5.591 0.143 -5.436 1.00 97.69 86 ALA A C 1
ATOM 667 O O . ALA A 1 86 ? -6.812 0.282 -5.295 1.00 97.69 86 ALA A O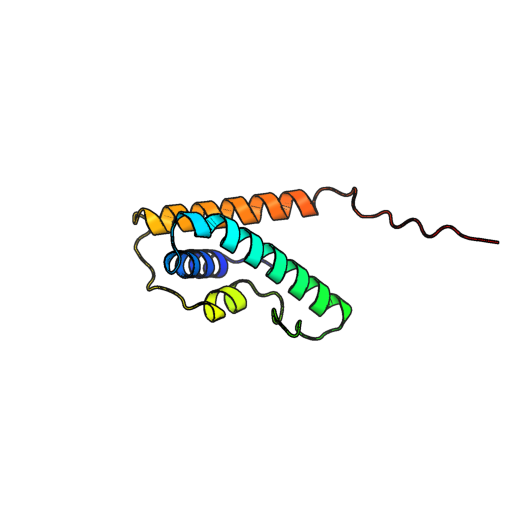 1
ATOM 668 N N . GLY A 1 87 ? -4.847 -0.525 -4.549 1.00 97.06 87 GLY A N 1
ATOM 669 C CA . GLY A 1 87 ? -5.375 -1.134 -3.331 1.00 97.06 87 GLY A CA 1
ATOM 670 C C . GLY A 1 87 ? -5.994 -0.108 -2.378 1.00 97.06 87 GLY A C 1
ATOM 671 O O . GLY A 1 87 ? -7.128 -0.290 -1.924 1.00 97.06 87 GLY A O 1
ATOM 672 N N . LEU A 1 88 ? -5.298 1.006 -2.124 1.00 96.25 88 LEU A N 1
ATOM 673 C CA . LEU A 1 88 ? -5.784 2.102 -1.277 1.00 96.25 88 LEU A CA 1
ATOM 674 C C . LEU A 1 88 ? -7.044 2.755 -1.847 1.00 96.25 88 LEU A C 1
ATOM 676 O O . LEU A 1 88 ? -7.999 2.997 -1.105 1.00 96.25 88 LEU A O 1
ATOM 680 N N . ARG A 1 89 ? -7.079 2.994 -3.164 1.00 96.19 89 ARG A N 1
ATOM 681 C CA . ARG A 1 89 ? -8.259 3.517 -3.860 1.00 96.19 89 ARG A CA 1
ATOM 682 C C . ARG A 1 89 ? -9.450 2.582 -3.679 1.00 96.19 89 ARG A C 1
ATOM 684 O O . ARG A 1 89 ? -10.516 3.039 -3.273 1.00 96.19 89 ARG A O 1
ATOM 691 N N . ARG A 1 90 ? -9.277 1.277 -3.925 1.00 95.00 90 ARG A N 1
ATOM 692 C CA . ARG A 1 90 ? -10.353 0.288 -3.755 1.00 95.00 90 ARG A CA 1
ATOM 693 C C . ARG A 1 90 ? -10.852 0.229 -2.315 1.00 95.00 90 ARG A C 1
ATOM 695 O O . ARG A 1 90 ? -12.061 0.238 -2.100 1.00 95.00 90 ARG A O 1
ATOM 702 N N . TRP A 1 91 ? -9.940 0.217 -1.343 1.00 92.31 91 TRP A N 1
ATOM 703 C CA . TRP A 1 91 ? -10.305 0.262 0.070 1.00 92.31 91 TRP A CA 1
ATOM 704 C C . TRP A 1 91 ? -11.102 1.527 0.406 1.00 92.31 91 TRP A C 1
ATOM 706 O O . TRP A 1 91 ? -12.148 1.454 1.043 1.00 92.31 91 TRP A O 1
ATOM 716 N N . ARG A 1 92 ? -10.658 2.704 -0.046 1.00 91.12 92 ARG A N 1
ATOM 717 C CA . ARG A 1 92 ? -11.361 3.958 0.249 1.00 91.12 92 ARG A CA 1
ATOM 718 C C . ARG A 1 92 ? -12.782 3.947 -0.312 1.00 91.12 92 ARG A C 1
ATOM 720 O O . ARG A 1 92 ? -13.707 4.329 0.398 1.00 91.12 92 ARG A O 1
ATOM 727 N N . LEU A 1 93 ? -12.951 3.450 -1.536 1.00 92.81 93 LEU A N 1
ATOM 728 C CA . LEU A 1 93 ? -14.261 3.298 -2.166 1.00 92.81 93 LEU A CA 1
ATOM 729 C C . LEU A 1 93 ? -15.161 2.309 -1.408 1.00 92.81 93 LEU A C 1
ATOM 731 O O . LEU A 1 93 ? -16.349 2.583 -1.255 1.00 92.81 93 LEU A O 1
ATOM 735 N N . SER A 1 94 ? -14.620 1.208 -0.867 1.00 88.75 94 SER A N 1
ATOM 736 C CA . SER A 1 94 ? -15.415 0.272 -0.055 1.00 88.75 94 SER A CA 1
ATOM 737 C C . SER A 1 94 ? -15.854 0.863 1.284 1.00 88.75 94 SER A C 1
ATOM 739 O O . SER A 1 94 ? -16.908 0.487 1.786 1.00 88.75 94 SER A O 1
ATOM 741 N N . GLN A 1 95 ? -15.084 1.794 1.858 1.00 82.62 95 GLN A N 1
ATOM 742 C CA . GLN A 1 95 ? -15.483 2.499 3.081 1.00 82.62 95 GLN A CA 1
ATOM 743 C C . GLN A 1 95 ? -16.550 3.571 2.838 1.00 82.62 95 GLN A C 1
ATOM 745 O O . GLN A 1 95 ? -17.297 3.896 3.755 1.00 82.62 95 GLN A O 1
ATOM 750 N N . SER A 1 96 ? -16.605 4.135 1.631 1.00 79.62 96 SER A N 1
ATOM 751 C CA . SER A 1 96 ? -17.589 5.152 1.251 1.00 79.62 96 SER A CA 1
ATOM 752 C C . SER A 1 96 ? -18.948 4.570 0.855 1.00 79.62 96 SER A C 1
ATOM 754 O O . SER A 1 96 ? -19.887 5.343 0.698 1.00 79.62 96 SER A O 1
ATOM 756 N N . ASN A 1 97 ? -19.074 3.246 0.699 1.00 68.00 97 ASN A N 1
ATOM 757 C CA . ASN A 1 97 ? -20.342 2.594 0.378 1.00 68.00 97 ASN A CA 1
ATOM 758 C C . ASN A 1 97 ? -21.116 2.246 1.674 1.00 68.00 97 ASN A C 1
ATOM 760 O O . ASN A 1 97 ? -20.695 1.334 2.391 1.00 68.00 97 ASN A O 1
ATOM 764 N N . PRO A 1 98 ? -22.232 2.927 2.009 1.00 54.31 98 PRO A N 1
ATOM 765 C CA . PRO A 1 98 ? -22.904 2.784 3.308 1.00 54.31 98 PRO A CA 1
ATOM 766 C C . PRO A 1 98 ? -23.680 1.471 3.499 1.00 54.31 98 PRO A C 1
ATOM 768 O O . PRO A 1 98 ? -24.148 1.193 4.599 1.00 54.31 98 PRO A O 1
ATOM 771 N N . THR A 1 99 ? -23.824 0.623 2.478 1.00 56.00 99 THR A N 1
ATOM 772 C CA . THR A 1 99 ? -24.660 -0.598 2.534 1.00 56.00 99 THR A CA 1
ATOM 773 C C . THR A 1 99 ? -24.114 -1.730 3.423 1.00 56.00 99 THR A C 1
ATOM 775 O O . THR A 1 99 ? -24.593 -2.858 3.360 1.00 56.00 99 THR A O 1
ATOM 778 N N . ARG A 1 100 ? -23.146 -1.450 4.306 1.00 53.44 100 ARG A N 1
ATOM 779 C CA . ARG A 1 100 ? -22.682 -2.360 5.372 1.00 53.44 100 ARG A CA 1
ATOM 780 C C . ARG A 1 100 ? -23.022 -1.890 6.794 1.00 53.44 100 ARG A C 1
ATOM 782 O O . ARG A 1 100 ? -22.544 -2.496 7.750 1.00 53.44 100 ARG A O 1
ATOM 789 N N . SER A 1 101 ? -23.862 -0.864 6.953 1.00 46.31 101 SER A N 1
ATOM 790 C CA . SER A 1 101 ? -24.431 -0.461 8.248 1.00 46.31 101 SER A CA 1
ATOM 791 C C . SER A 1 101 ? -25.940 -0.728 8.319 1.00 46.31 101 SER A C 1
ATOM 793 O O . SER A 1 101 ? -26.746 0.195 8.340 1.00 46.31 101 SER A O 1
ATOM 795 N N . SER A 1 102 ? -26.335 -1.995 8.371 1.00 45.34 102 SER A N 1
ATOM 796 C CA . SER A 1 102 ? -27.659 -2.385 8.876 1.00 45.34 102 SER A CA 1
ATOM 797 C C . SER A 1 102 ? -27.628 -3.833 9.353 1.00 45.34 102 SER A C 1
ATOM 799 O O . SER A 1 102 ? -28.264 -4.730 8.811 1.00 45.34 102 SER A O 1
ATOM 801 N N . GLY A 1 103 ? -26.875 -4.059 10.432 1.00 40.44 103 GLY A N 1
ATOM 802 C CA . GLY A 1 103 ? -27.284 -5.063 11.406 1.00 40.44 103 GLY A CA 1
ATOM 803 C C . GLY A 1 103 ? -28.538 -4.537 12.099 1.00 40.44 103 GLY A C 1
ATOM 804 O O . GLY A 1 103 ? -28.438 -3.846 13.108 1.00 40.44 103 GLY A O 1
ATOM 805 N N . THR A 1 104 ? -29.702 -4.784 11.501 1.00 41.91 104 THR A N 1
ATOM 806 C CA . THR A 1 104 ? -31.005 -4.517 12.108 1.00 41.91 104 THR A CA 1
ATOM 807 C C . THR A 1 104 ? -31.133 -5.403 13.342 1.00 41.91 104 THR A C 1
ATOM 809 O O . THR A 1 104 ? -31.349 -6.608 13.229 1.00 41.91 104 THR A O 1
ATOM 812 N N . ALA A 1 105 ? -30.980 -4.815 14.527 1.00 44.72 105 ALA A N 1
ATOM 813 C CA . ALA A 1 105 ? -31.520 -5.397 15.744 1.00 44.72 105 ALA A CA 1
ATOM 814 C C . ALA A 1 105 ? -33.049 -5.340 15.626 1.00 44.72 105 ALA A C 1
ATOM 816 O O . ALA A 1 105 ? -33.636 -4.259 15.638 1.00 44.72 105 ALA A O 1
ATOM 817 N N . ALA A 1 106 ? -33.682 -6.496 15.444 1.00 39.41 106 ALA A N 1
ATOM 818 C CA . ALA A 1 106 ? -35.123 -6.622 15.599 1.00 39.41 106 ALA A CA 1
ATOM 819 C C . ALA A 1 106 ? -35.467 -6.482 17.094 1.00 39.41 106 ALA A C 1
ATOM 821 O O . ALA A 1 106 ? -34.840 -7.167 17.907 1.00 39.41 106 ALA A O 1
ATOM 822 N N . PRO A 1 107 ? -36.432 -5.634 17.489 1.00 49.56 107 PRO A N 1
ATOM 823 C CA . PRO A 1 107 ? -36.993 -5.710 18.824 1.00 49.56 107 PRO A CA 1
ATOM 824 C C . PRO A 1 107 ? -38.003 -6.862 18.837 1.00 49.56 107 PRO A C 1
ATOM 826 O O . PRO A 1 107 ? -38.944 -6.874 18.045 1.00 49.56 107 PRO A O 1
ATOM 829 N N . LEU A 1 108 ? -37.803 -7.840 19.717 1.00 52.41 108 LEU A N 1
ATOM 830 C CA . LEU A 1 108 ? -38.880 -8.734 20.129 1.00 52.41 108 LEU A CA 1
ATOM 831 C C . LEU A 1 108 ? -39.438 -8.174 21.436 1.00 52.41 108 LEU A C 1
ATOM 833 O O . LEU A 1 108 ? -38.735 -8.142 22.449 1.00 52.41 108 LEU A O 1
ATOM 837 N N . GLY A 1 109 ? -40.656 -7.640 21.336 1.00 58.09 109 GLY A N 1
ATOM 838 C CA . GLY A 1 109 ? -41.589 -7.558 22.456 1.00 58.09 109 GLY A CA 1
ATOM 839 C C . GLY A 1 109 ? -42.333 -8.871 22.650 1.00 58.09 109 GLY A C 1
ATOM 840 O O . GLY A 1 109 ? -42.009 -9.851 21.937 1.00 58.09 109 GLY A O 1
#

Foldseek 3Di:
DPDDDPLLLLLLLQLLLVDDLVCLLVVLLVLLVLLVVQCVVCVVPVAGDPPNGNSRSNVNSVVSPGHPRDPCPPPSSVSSSVSNVVSVVVVVVVVPDPVVPDPPPDDDD

Sequence (109 aa):
MRPVMHGDVTALARALMSVPADMRNQLCNLILSQTHSADCYRKRFNKPHPDWGNGSLMAMARGMGLQAEPELAHVDYCDCLERVFAGLRRWRLSQSNPTRSSGTAAPLG

Solvent-accessible surface area (backbone atoms only — not comparable to full-atom values): 6185 Å² total; per-residue (Å²): 82,59,90,81,50,73,70,29,50,53,36,38,18,26,23,38,63,77,47,60,79,85,50,32,58,61,50,52,48,50,51,55,52,45,21,28,50,10,24,52,42,20,72,74,68,77,40,58,27,92,90,55,36,64,7,46,58,46,61,54,18,55,76,67,47,61,51,81,85,73,62,74,86,38,64,68,50,42,54,28,41,50,46,48,52,52,46,51,52,53,51,53,53,60,71,71,49,71,92,78,78,72,86,75,80,76,84,81,129

pLDDT: mean 89.84, std 15.19, range [39.41, 98.31]

Nearest PDB structures (foldseek):
  9b3t-assembly1_H  TM=2.722E-01  e=6.027E+00  Diaporthe amygdali

Mean predicted aligned error: 6.39 Å

Secondary structure (DSSP, 8-state):
-PPPPHHHHHHHHHHHTTS-HHHHHHHHHHHHHHHHHHHHHHHHHSS-BTTTBTS-HHHHHHHT-PPPPPPTT-HHHHHHHHHHHHHHHHHHHHHH--TT---------

Radius of gyration: 16.27 Å; Cα contacts (8 Å, |Δi|>4): 127; chains: 1; bounding box: 58×22×36 Å

=== Feature glossary ===
The record interleaves many kinds of information about one protein. Here is each kind framed as the question it answers.

Q: What known structures does this most resemble?
A: Structural nearest neighbors (via Foldseek easy-search vs the PDB). Reported per hit: target PDB id, E-value, and alignment TM-score. A TM-score above ~0.5 is the conventional threshold for 'same fold'.

Q: Where is each backbone atom in 3D?
A: The mmCIF table is the protein's shape written out atom by atom. For each backbone N, Cα, C, and carbonyl O, it records an (x, y, z) coordinate triple in Å plus the residue type, chain letter, and residue number.

Q: What are the backbone torsion angles?
A: The φ/ψ torsion pair specifies the backbone conformation at each residue. φ rotates about the N–Cα bond, ψ about the Cα–C bond. Steric clashes forbid most of the (φ, ψ) plane — the allowed regions (α-helix basin, β-sheet basin, left-handed helix) are the Ramachandran-allowed regions.

Q: Which residues are buried vs exposed?
A: Solvent-accessible surface area (SASA) is the area in Å² traced out by the centre of a 1.4 Å probe sphere (a water molecule) rolled over the protein's van der Waals surface (Shrake–Rupley / Lee–Richards construction). Buried residues have near-zero SASA; fully exposed residues can exceed 200 Å². The total SASA scales roughly with the number of surface residues.

Q: How confident is the AlphaFold model at each residue?
A: pLDDT is the predicted lDDT-Cα score: AlphaFold's confidence that the local environment of each residue (all inter-atomic distances within 15 Å) is correctly placed. It is a per-residue number between 0 and 100, with higher meaning more reliable.

Q: What does the local fold look like, residue by residue?
A: 3Di is Foldseek's structural alphabet. Each residue is assigned one of twenty discrete states based on how its Cα sits relative to its spatial (not sequential) neighbors. Aligning 3Di strings finds structural homologs roughly as well as full 3D superposition, but orders of magnitude faster.

Q: How big and how compact is the whole molecule?
A: Radius of gyration (Rg) is the root-mean-square distance of Cα atoms from their centroid — a single number for overall size and compactness. A globular domain of N residues has Rg ≈ 2.2·N^0.38 Å; an extended or disordered chain has a much larger Rg. The Cα contact count is the number of residue pairs whose Cα atoms are within 8 Å and are more than four positions apart in sequence — a standard proxy for tertiary packing density. The bounding box is the smallest axis-aligned box enclosing all Cα atoms.

Q: Which residues are in helices, strands, or loops?
A: DSSP 8-state secondary structure assigns each residue one of H (α-helix), G (3₁₀-helix), I (π-helix), E (extended β-strand), B (isolated β-bridge), T (hydrogen-bonded turn), S (bend), or '-' (coil). The assignment is computed from backbone hydrogen-bond geometry via the Kabsch–Sander algorithm.

Q: How mobile is each atom in the crystal?
A: Crystallographic B-factors measure how much each atom's electron density is smeared out, in Å². They rise in mobile loops and surface residues and fall in the buried interior. In AlphaFold models this column is repurposed to hold pLDDT instead.

Q: What if only a Cα trace is available?
A: P-SEA three-state annotation labels each residue as helix, strand, or coil based purely on the geometry of the Cα trace. It serves as a fallback when the full backbone (and thus DSSP) is unavailable.

Q: What family and function is it annotated with?
A: Database cross-references. InterPro integrates a dozen domain/family signature databases into unified entries with residue-range hits. GO terms attach function/process/location labels with evidence codes. CATH codes position the fold in a four-level structural taxonomy. Organism is the NCBI-taxonomy species name.

Q: Are the domains correctly placed relative to each other?
A: Predicted Aligned Error (PAE) is an AlphaFold confidence matrix: entry (i, j) is the expected error in the position of residue j, in ångströms, when the prediction is superimposed on the true structure at residue i. Low PAE within a block of residues means that block is internally rigid and well-predicted; high PAE between two blocks means their relative placement is uncertain even if each block individually is confident.

Q: What do the diagnostic plots show?
A: Three diagnostic plots accompany the record. The Cα contact map visualizes the tertiary structure as a 2D adjacency matrix (8 Å cutoff, sequence-local contacts suppressed). The Ramachandran plot shows the distribution of backbone (φ, ψ) torsions, with points in the α and β basins reflecting secondary structure content. The PAE plot shows AlphaFold's inter-residue confidence as a color matrix.

Q: What is the amino-acid chain?
A: Primary structure: the covalent order of the twenty standard amino acids along the backbone. Two proteins with the same sequence will (almost always) fold to the same structure; two with 30% identity often share a fold but not the details.

Q: What do the rendered images show?
A: The six renders are orthographic views along the three Cartesian axes in both directions. Representation (cartoon, sticks, or surface) and color scheme (sequence-rainbow or by-chain) vary across proteins so the training set covers all the common visualization conventions.